Protein AF-A0A7X8UJF7-F1 (afdb_monomer_lite)

Radius of gyration: 15.19 Å; chains: 1; bounding box: 33×31×38 Å

Secondary structure (DSSP, 8-state):
--SSSHHHHHHHHHHT-SSHHHHHHHHHHHHHHHH-GGGS-HHHHHHHHT----TT-TT-SS---GGG-GGGHHHHHHHHHHHHHTT-

Foldseek 3Di:
DP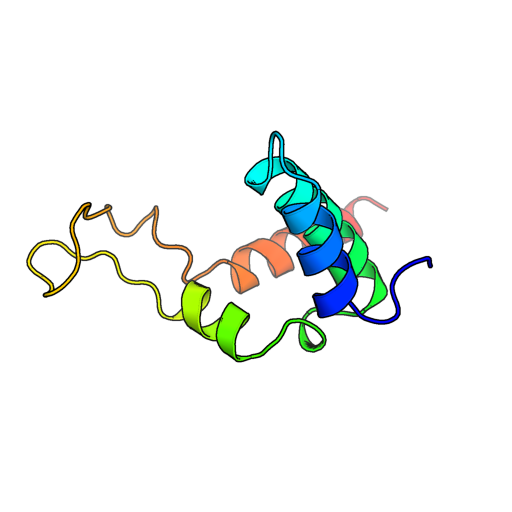APALVRQLVVQQVVDDPNVVSSVVSNVVRCVVHPPVSPPPVVVCVQLVDQLDPPDPPNPDRDPPVPRSNCVVVVVVVVVVVVVVVD

Sequence (88 aa):
LHAPSLEHGVCDTVMRGGDTDTNAAIAGALLGAVHGSDAIPEQWRQAVLSCRPEQGRPGVRRPRPRPFWPVDALLVARVLAELGSMGH

pLDDT: mean 93.42, std 7.96, range [53.19, 97.69]

Structure (mmCIF, N/CA/C/O backbone):
data_AF-A0A7X8UJF7-F1
#
_entry.id   AF-A0A7X8UJF7-F1
#
loop_
_atom_site.group_PDB
_atom_site.id
_atom_site.type_symbol
_atom_site.label_atom_id
_atom_site.label_alt_id
_atom_site.label_comp_id
_atom_site.label_asym_id
_atom_site.label_entity_id
_atom_site.label_seq_id
_atom_site.pdbx_PDB_ins_code
_atom_site.Cartn_x
_atom_site.Cartn_y
_atom_site.Cartn_z
_atom_site.occupancy
_atom_site.B_iso_or_equiv
_atom_site.auth_seq_id
_atom_site.auth_comp_id
_atom_site.auth_asym_id
_atom_site.auth_atom_id
_atom_site.pdbx_PDB_model_num
ATOM 1 N N . LEU A 1 1 ? 14.445 -9.236 -11.785 1.00 53.19 1 LEU A N 1
ATOM 2 C CA . LEU A 1 1 ? 13.536 -8.927 -10.659 1.00 53.19 1 LEU A CA 1
ATOM 3 C C . LEU A 1 1 ? 13.597 -10.113 -9.697 1.00 53.19 1 LEU A C 1
ATOM 5 O O . LEU A 1 1 ? 13.416 -11.225 -10.170 1.00 53.19 1 LEU A O 1
ATOM 9 N N . HIS A 1 2 ? 13.966 -9.926 -8.424 1.00 69.50 2 HIS A N 1
ATOM 10 C CA . HIS A 1 2 ? 14.264 -11.053 -7.514 1.00 69.50 2 HIS A CA 1
ATOM 11 C C . HIS A 1 2 ? 13.028 -11.714 -6.877 1.00 69.50 2 HIS A C 1
ATOM 13 O O . HIS A 1 2 ? 13.154 -12.809 -6.340 1.00 69.50 2 HIS A O 1
ATOM 19 N N . ALA A 1 3 ? 11.848 -11.090 -6.959 1.00 75.94 3 ALA A N 1
ATOM 20 C CA . ALA A 1 3 ? 10.594 -11.656 -6.470 1.00 75.94 3 ALA A CA 1
ATOM 21 C C . ALA A 1 3 ? 9.710 -12.137 -7.643 1.00 75.94 3 ALA A C 1
ATOM 23 O O . ALA A 1 3 ? 9.619 -11.431 -8.650 1.00 75.94 3 ALA A O 1
ATOM 24 N N . PRO A 1 4 ? 9.045 -13.302 -7.527 1.00 84.06 4 PRO A N 1
ATOM 25 C CA . PRO A 1 4 ? 8.180 -13.866 -8.566 1.00 84.06 4 PRO A CA 1
ATOM 26 C C . PRO A 1 4 ? 6.821 -13.156 -8.698 1.00 84.06 4 PRO A C 1
ATOM 28 O O . PRO A 1 4 ? 6.131 -13.344 -9.696 1.00 84.06 4 PRO A O 1
ATOM 31 N N . SER A 1 5 ? 6.423 -12.351 -7.709 1.00 92.56 5 SER A N 1
ATOM 32 C CA . SER A 1 5 ? 5.202 -11.541 -7.730 1.00 92.56 5 SER A CA 1
ATOM 33 C C . SER A 1 5 ? 5.326 -10.331 -6.801 1.00 92.56 5 SER A C 1
ATOM 35 O O . SER A 1 5 ? 6.196 -10.301 -5.922 1.00 92.56 5 SER A O 1
ATOM 37 N N . LEU A 1 6 ? 4.422 -9.357 -6.960 1.00 95.19 6 LEU A N 1
ATOM 38 C CA . LEU A 1 6 ? 4.299 -8.221 -6.044 1.00 95.19 6 LEU A CA 1
ATOM 39 C C . LEU A 1 6 ? 4.055 -8.698 -4.6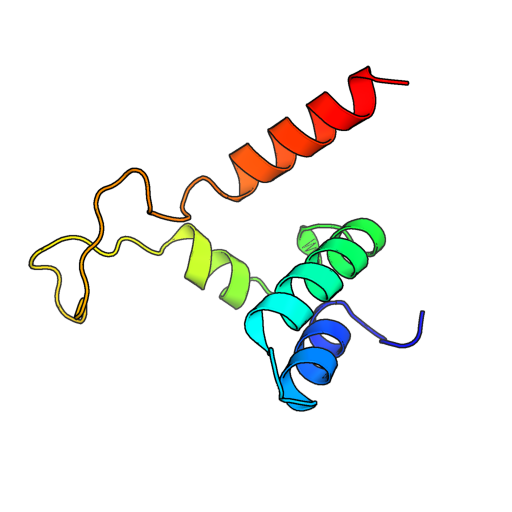09 1.00 95.19 6 LEU A C 1
ATOM 41 O O . LEU A 1 6 ? 4.766 -8.273 -3.702 1.00 95.19 6 LEU A O 1
ATOM 45 N N . GLU A 1 7 ? 3.097 -9.610 -4.414 1.00 96.62 7 GLU A N 1
ATOM 46 C CA . GLU A 1 7 ? 2.771 -10.170 -3.097 1.00 96.62 7 GLU A CA 1
ATOM 47 C C . GLU A 1 7 ? 4.002 -10.792 -2.434 1.00 96.62 7 GLU A C 1
ATOM 49 O O . GLU A 1 7 ? 4.333 -10.438 -1.305 1.00 96.62 7 GLU A O 1
ATOM 54 N N . HIS A 1 8 ? 4.737 -11.644 -3.157 1.00 96.50 8 HIS A N 1
ATOM 55 C CA . HIS A 1 8 ? 5.936 -12.276 -2.614 1.00 96.50 8 HIS A CA 1
ATOM 56 C C . HIS A 1 8 ? 7.007 -11.246 -2.248 1.00 96.50 8 HIS A C 1
ATOM 58 O O . HIS A 1 8 ? 7.605 -11.342 -1.182 1.00 96.50 8 HIS A O 1
ATOM 64 N N . GLY A 1 9 ? 7.244 -10.250 -3.106 1.00 96.25 9 GLY A N 1
ATOM 65 C CA . GLY A 1 9 ? 8.258 -9.229 -2.849 1.00 96.25 9 GLY A CA 1
ATOM 66 C C . GLY A 1 9 ? 7.926 -8.348 -1.643 1.00 96.25 9 GLY A C 1
ATOM 67 O O . GLY A 1 9 ? 8.807 -8.065 -0.830 1.00 96.25 9 GLY A O 1
ATOM 68 N N . VAL A 1 10 ? 6.658 -7.957 -1.483 1.00 96.75 10 VAL A N 1
ATOM 69 C CA . VAL A 1 10 ? 6.207 -7.185 -0.314 1.00 96.75 10 VAL A CA 1
ATOM 70 C C . VAL A 1 10 ? 6.283 -8.037 0.954 1.00 96.75 10 VAL A C 1
ATOM 72 O O . VAL A 1 10 ? 6.818 -7.572 1.960 1.00 96.75 10 VAL A O 1
ATOM 75 N N . CYS A 1 11 ? 5.822 -9.291 0.910 1.00 97.06 11 CYS A N 1
ATOM 76 C CA . CYS A 1 11 ? 5.914 -10.204 2.046 1.00 97.06 11 CYS A CA 1
ATOM 77 C C . CYS A 1 11 ? 7.369 -10.457 2.465 1.00 97.06 11 CYS A C 1
ATOM 79 O O . CYS A 1 11 ? 7.674 -10.294 3.642 1.00 97.06 11 CYS A O 1
ATOM 81 N N . ASP A 1 12 ? 8.277 -10.784 1.537 1.00 97.19 12 ASP A N 1
ATOM 82 C CA . ASP A 1 12 ? 9.706 -10.969 1.848 1.00 97.19 12 ASP A CA 1
ATOM 83 C C . ASP A 1 12 ? 10.302 -9.714 2.497 1.00 97.19 12 ASP A C 1
ATOM 85 O O . ASP A 1 12 ? 10.990 -9.799 3.513 1.00 97.19 12 ASP A O 1
ATOM 89 N N . THR A 1 13 ? 9.969 -8.533 1.965 1.00 96.94 13 THR A N 1
ATOM 90 C CA . THR A 1 13 ? 10.435 -7.250 2.510 1.00 96.94 13 THR A CA 1
ATOM 91 C C . THR A 1 13 ? 9.987 -7.047 3.958 1.00 96.94 13 THR A C 1
ATOM 93 O O . THR A 1 13 ? 10.805 -6.692 4.805 1.00 96.94 13 THR A O 1
ATOM 96 N N . VAL A 1 14 ? 8.712 -7.303 4.266 1.00 97.25 14 VAL A N 1
ATOM 97 C CA . VAL A 1 14 ? 8.176 -7.194 5.635 1.00 97.25 14 VAL A CA 1
ATOM 98 C C . VAL A 1 14 ? 8.832 -8.215 6.566 1.00 97.25 14 VAL A C 1
ATOM 100 O O . VAL A 1 14 ? 9.208 -7.879 7.689 1.00 97.25 14 VAL A O 1
ATOM 103 N N . MET A 1 15 ? 9.010 -9.454 6.101 1.00 97.31 15 MET A N 1
ATOM 104 C CA . MET A 1 15 ? 9.558 -10.548 6.910 1.00 97.31 15 MET A CA 1
ATOM 105 C C . MET A 1 15 ? 11.028 -10.347 7.303 1.00 97.31 15 MET A C 1
ATOM 107 O O . MET A 1 15 ? 11.488 -10.972 8.257 1.00 97.31 15 MET A O 1
ATOM 111 N N . ARG A 1 16 ? 11.758 -9.444 6.635 1.00 96.44 16 ARG A N 1
ATOM 112 C CA . ARG A 1 16 ? 13.124 -9.045 7.025 1.00 96.44 16 ARG A CA 1
ATOM 113 C C . ARG A 1 16 ? 13.178 -8.177 8.286 1.00 96.44 16 ARG A C 1
ATOM 115 O O . ARG A 1 16 ? 14.259 -8.005 8.846 1.00 96.44 16 ARG A O 1
ATOM 122 N N . GLY A 1 17 ? 12.040 -7.671 8.762 1.00 95.06 17 GLY A N 1
ATOM 123 C CA . GLY A 1 17 ? 11.962 -6.881 9.988 1.00 95.06 17 GLY A CA 1
ATOM 124 C C . GLY A 1 17 ? 12.587 -5.485 9.866 1.00 95.06 17 GLY A C 1
ATOM 125 O O . GLY A 1 17 ? 12.777 -4.951 8.773 1.00 95.06 17 GLY A O 1
ATOM 126 N N . GLY A 1 18 ? 12.885 -4.875 11.018 1.00 95.94 18 GLY A N 1
ATOM 127 C CA . GLY A 1 18 ? 13.358 -3.491 11.099 1.00 95.94 18 GLY A CA 1
ATOM 128 C C . GLY A 1 18 ? 12.222 -2.490 10.889 1.00 95.94 18 GLY A C 1
ATOM 129 O O . GLY A 1 18 ? 11.172 -2.605 11.519 1.00 95.94 18 GLY A O 1
ATOM 130 N N . ASP A 1 19 ? 12.435 -1.517 10.004 1.00 96.38 19 ASP A N 1
ATOM 131 C CA . ASP A 1 19 ? 11.455 -0.479 9.662 1.00 96.38 19 ASP A CA 1
ATOM 132 C C . ASP A 1 19 ? 10.459 -0.981 8.601 1.00 96.38 19 ASP A C 1
ATOM 134 O O . ASP A 1 19 ? 10.521 -0.648 7.414 1.00 96.38 19 ASP A O 1
ATOM 138 N N . THR A 1 20 ? 9.616 -1.930 9.014 1.00 96.50 20 THR A N 1
ATOM 139 C CA . THR A 1 20 ? 8.818 -2.758 8.094 1.00 96.50 20 THR A CA 1
ATOM 140 C C . THR A 1 20 ? 7.809 -1.973 7.262 1.00 96.50 20 THR A C 1
ATOM 142 O O . THR A 1 20 ? 7.564 -2.344 6.117 1.00 96.50 20 THR A O 1
ATOM 145 N N . ASP A 1 21 ? 7.224 -0.906 7.802 1.00 95.81 21 ASP A N 1
ATOM 146 C CA . ASP A 1 21 ? 6.245 -0.074 7.105 1.00 95.81 21 ASP A CA 1
ATOM 147 C C . ASP A 1 21 ? 6.913 0.799 6.041 1.00 95.81 21 ASP A C 1
ATOM 149 O O . ASP A 1 21 ? 6.474 0.780 4.890 1.00 95.81 21 ASP A O 1
ATOM 153 N N . THR A 1 22 ? 8.015 1.478 6.374 1.00 96.56 22 THR A N 1
ATOM 154 C CA . THR A 1 22 ? 8.802 2.246 5.397 1.00 96.56 22 THR A CA 1
ATOM 155 C C . THR A 1 22 ? 9.321 1.344 4.277 1.00 96.56 22 THR A C 1
ATOM 157 O O . THR A 1 22 ? 9.140 1.645 3.093 1.00 96.56 22 THR A O 1
ATOM 160 N N . ASN A 1 23 ? 9.915 0.199 4.629 1.00 97.50 23 ASN A N 1
ATOM 161 C CA . ASN A 1 23 ? 10.460 -0.742 3.652 1.00 97.50 23 ASN A CA 1
ATOM 162 C C . ASN A 1 23 ? 9.366 -1.306 2.733 1.00 97.50 23 ASN A C 1
ATOM 164 O O . ASN A 1 23 ? 9.550 -1.348 1.514 1.00 97.50 23 ASN A O 1
ATOM 168 N N . ALA A 1 24 ? 8.214 -1.695 3.287 1.00 96.38 24 ALA A N 1
ATOM 169 C CA . ALA A 1 24 ? 7.088 -2.197 2.504 1.00 96.38 24 ALA A CA 1
ATOM 170 C C . ALA A 1 24 ? 6.472 -1.118 1.604 1.00 96.38 24 ALA A C 1
ATOM 172 O O . ALA A 1 24 ? 6.092 -1.428 0.476 1.00 96.38 24 ALA A O 1
ATOM 173 N N . ALA A 1 25 ? 6.402 0.138 2.057 1.00 96.19 25 ALA A N 1
ATOM 174 C CA . ALA A 1 25 ? 5.906 1.245 1.244 1.00 96.19 25 ALA A CA 1
ATOM 175 C C . ALA A 1 25 ? 6.799 1.484 0.015 1.00 96.19 25 ALA A C 1
ATOM 177 O O . ALA A 1 25 ? 6.294 1.585 -1.105 1.00 96.19 25 ALA A O 1
ATOM 178 N N . ILE A 1 26 ? 8.123 1.506 0.204 1.00 96.88 26 ILE A N 1
ATOM 179 C CA . ILE A 1 26 ? 9.089 1.692 -0.889 1.00 96.88 26 ILE A CA 1
ATOM 180 C C . ILE A 1 26 ? 9.068 0.490 -1.840 1.00 96.88 26 ILE A C 1
ATOM 182 O O . ILE A 1 26 ? 8.905 0.659 -3.050 1.00 96.88 26 ILE A O 1
ATOM 186 N N . ALA A 1 27 ? 9.196 -0.730 -1.310 1.00 96.38 27 ALA A N 1
ATOM 187 C CA . ALA A 1 27 ? 9.183 -1.943 -2.125 1.00 96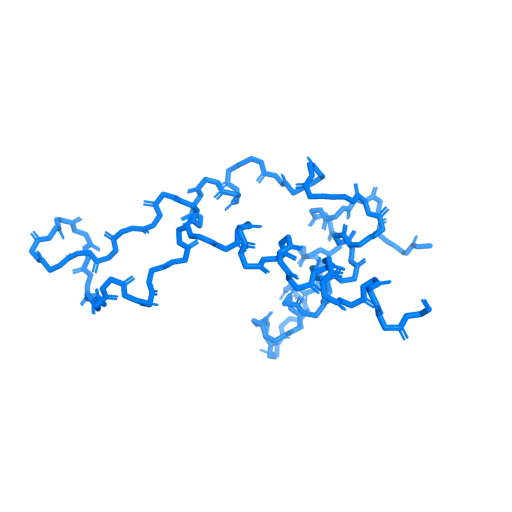.38 27 ALA A CA 1
ATOM 188 C C . ALA A 1 27 ? 7.855 -2.104 -2.878 1.00 96.38 27 ALA A C 1
ATOM 190 O O . ALA A 1 27 ? 7.857 -2.417 -4.066 1.00 96.38 27 ALA A O 1
ATOM 191 N N . GLY A 1 28 ? 6.727 -1.833 -2.218 1.00 96.00 28 GLY A N 1
ATOM 192 C CA . GLY A 1 28 ? 5.394 -1.876 -2.811 1.00 96.00 28 GLY A CA 1
ATOM 193 C C . GLY A 1 28 ? 5.210 -0.862 -3.938 1.00 96.00 28 GLY A C 1
ATOM 194 O O . GLY A 1 28 ? 4.644 -1.217 -4.968 1.00 96.00 28 GLY A O 1
ATOM 195 N N . ALA A 1 29 ? 5.735 0.360 -3.801 1.00 95.12 29 ALA A N 1
ATOM 196 C CA . ALA A 1 29 ? 5.703 1.356 -4.873 1.00 95.12 29 ALA A CA 1
ATOM 197 C C . ALA A 1 29 ? 6.510 0.900 -6.102 1.00 95.12 29 ALA A C 1
ATOM 199 O O . ALA A 1 29 ? 6.010 0.957 -7.226 1.00 95.12 29 ALA A O 1
ATOM 200 N N . LEU A 1 30 ? 7.728 0.388 -5.891 1.00 95.50 30 LEU A N 1
ATOM 201 C CA . LEU A 1 30 ? 8.588 -0.106 -6.972 1.00 95.50 30 LEU A CA 1
ATOM 202 C C . LEU A 1 30 ? 7.986 -1.332 -7.670 1.00 95.50 30 LEU A C 1
ATOM 204 O O . LEU A 1 30 ? 7.905 -1.378 -8.895 1.00 95.50 30 LEU A O 1
ATOM 208 N N . LEU A 1 31 ? 7.530 -2.321 -6.899 1.00 95.75 31 LEU A N 1
ATOM 209 C CA . LEU A 1 31 ? 6.896 -3.525 -7.435 1.00 95.75 31 LEU A CA 1
ATOM 210 C C . LEU A 1 31 ? 5.559 -3.200 -8.111 1.00 95.75 31 LEU A C 1
ATOM 212 O O . LEU A 1 31 ? 5.260 -3.765 -9.158 1.00 95.75 31 LEU A O 1
ATOM 216 N N . GLY A 1 32 ? 4.781 -2.266 -7.563 1.00 94.50 32 GLY A N 1
ATOM 217 C CA . GLY A 1 32 ? 3.536 -1.781 -8.158 1.00 94.50 32 GLY A CA 1
ATOM 218 C C . GLY A 1 32 ? 3.754 -1.074 -9.494 1.00 94.50 32 GLY A C 1
ATOM 219 O O . GLY A 1 32 ? 2.982 -1.293 -10.423 1.00 94.50 32 GLY A O 1
ATOM 220 N N . ALA A 1 33 ? 4.832 -0.298 -9.637 1.00 93.38 33 ALA A N 1
ATOM 221 C CA . ALA A 1 33 ? 5.199 0.312 -10.914 1.00 93.38 33 ALA A CA 1
ATOM 222 C C . ALA A 1 33 ? 5.576 -0.733 -11.982 1.00 93.38 33 ALA A C 1
ATOM 224 O O . ALA A 1 33 ? 5.289 -0.539 -13.159 1.00 93.38 33 ALA A O 1
ATOM 225 N N . VAL A 1 34 ? 6.189 -1.852 -11.577 1.00 94.06 34 VAL A N 1
ATOM 226 C CA . VAL A 1 34 ? 6.595 -2.938 -12.488 1.00 94.06 34 VAL A CA 1
ATOM 227 C C . VAL A 1 34 ? 5.430 -3.861 -12.856 1.00 94.06 34 VAL A C 1
ATOM 229 O O . VAL A 1 34 ? 5.305 -4.259 -14.011 1.00 94.06 34 VAL A O 1
ATOM 232 N N . HIS A 1 35 ? 4.597 -4.234 -11.884 1.00 93.62 35 HIS A N 1
ATOM 233 C CA . HIS A 1 35 ? 3.552 -5.250 -12.055 1.00 93.62 35 HIS A CA 1
ATOM 234 C C . HIS A 1 35 ? 2.148 -4.673 -12.292 1.00 93.62 35 HIS A C 1
ATOM 236 O O . HIS A 1 35 ? 1.241 -5.419 -12.655 1.00 93.62 35 HIS A O 1
ATOM 242 N N . GLY A 1 36 ? 1.961 -3.367 -12.097 1.00 92.75 36 GLY A N 1
ATOM 243 C CA . GLY A 1 36 ? 0.655 -2.714 -12.121 1.00 92.75 36 GLY A CA 1
ATOM 244 C C . GLY A 1 36 ? -0.128 -2.882 -10.814 1.00 92.75 36 G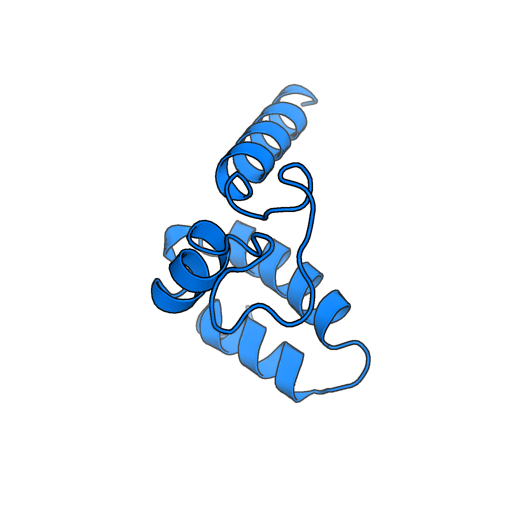LY A C 1
ATOM 245 O O . GLY A 1 36 ? 0.124 -3.775 -10.002 1.00 92.75 36 GLY A O 1
ATOM 246 N N . SER A 1 37 ? -1.120 -2.013 -10.605 1.00 91.88 37 SER A N 1
ATOM 247 C CA . SER A 1 37 ? -1.965 -2.005 -9.399 1.00 91.88 37 SER A CA 1
ATOM 248 C C . SER A 1 37 ? -2.887 -3.224 -9.281 1.00 91.88 37 SER A C 1
ATOM 250 O O . SER A 1 37 ? -3.312 -3.561 -8.175 1.00 91.88 37 SER A O 1
ATOM 252 N N . ASP A 1 38 ? -3.184 -3.899 -10.392 1.00 94.38 38 ASP A N 1
ATOM 253 C CA . ASP A 1 38 ? -3.983 -5.130 -10.416 1.00 94.38 38 ASP A CA 1
ATOM 254 C C . ASP A 1 38 ? -3.223 -6.364 -9.922 1.00 94.38 38 ASP A C 1
ATOM 256 O O . ASP A 1 38 ? -3.846 -7.363 -9.575 1.00 94.38 38 ASP A O 1
ATOM 260 N N . ALA A 1 39 ? -1.894 -6.283 -9.805 1.00 95.81 39 ALA A N 1
ATOM 261 C CA . ALA A 1 39 ? -1.087 -7.329 -9.182 1.00 95.81 39 ALA A CA 1
ATOM 262 C C . ALA A 1 39 ? -1.125 -7.292 -7.643 1.00 95.81 39 ALA A C 1
ATOM 264 O O . ALA A 1 39 ? -0.610 -8.205 -6.996 1.00 95.81 39 ALA A O 1
ATOM 265 N N . ILE A 1 40 ? -1.698 -6.241 -7.042 1.00 96.44 40 ILE A N 1
ATOM 266 C CA . ILE A 1 40 ? -1.895 -6.165 -5.592 1.00 96.44 40 ILE A CA 1
ATOM 267 C C . ILE A 1 40 ? -3.044 -7.110 -5.215 1.00 96.44 40 ILE A C 1
ATOM 269 O O . ILE A 1 40 ? -4.136 -6.958 -5.768 1.00 96.44 40 ILE A O 1
ATOM 273 N N . PRO A 1 41 ? -2.851 -8.032 -4.251 1.00 97.31 41 PRO A N 1
ATOM 274 C CA . PRO A 1 41 ? -3.910 -8.932 -3.819 1.00 97.31 41 PRO A CA 1
ATOM 275 C C . PRO A 1 41 ? -5.187 -8.183 -3.433 1.00 97.31 41 PRO A C 1
ATOM 277 O O . PRO A 1 41 ? -5.153 -7.193 -2.692 1.00 97.31 41 PRO A O 1
ATOM 280 N N . GLU A 1 42 ? -6.330 -8.666 -3.918 1.00 96.81 42 GLU A N 1
ATOM 281 C CA . GLU A 1 42 ? -7.614 -7.979 -3.763 1.00 96.81 42 GLU A CA 1
ATOM 282 C C . GLU A 1 42 ? -7.959 -7.731 -2.293 1.00 96.81 42 GLU A C 1
ATOM 284 O O . GLU A 1 42 ? -8.398 -6.644 -1.923 1.00 96.81 42 GLU A O 1
ATOM 289 N N . GLN A 1 43 ? -7.668 -8.700 -1.427 1.00 97.69 43 GLN A N 1
ATOM 290 C CA . GLN A 1 43 ? -7.875 -8.575 0.009 1.00 97.69 43 GLN A CA 1
ATOM 291 C C . GLN A 1 43 ? -7.084 -7.409 0.628 1.00 97.69 43 GLN A C 1
ATOM 293 O O . GLN A 1 43 ? -7.573 -6.775 1.562 1.00 97.69 43 GLN A O 1
ATOM 298 N N . TRP A 1 44 ? -5.897 -7.079 0.104 1.00 97.00 44 TRP A N 1
ATOM 299 C CA . TRP A 1 44 ? -5.107 -5.936 0.576 1.00 97.00 44 TRP A CA 1
ATOM 300 C C . TRP A 1 44 ? -5.713 -4.622 0.093 1.00 97.00 44 TRP A C 1
ATOM 302 O O . TRP A 1 44 ? -5.878 -3.694 0.888 1.00 97.00 44 TRP A O 1
ATOM 312 N N . ARG A 1 45 ? -6.112 -4.557 -1.186 1.00 95.88 45 ARG A N 1
ATOM 313 C CA . ARG A 1 45 ? -6.799 -3.381 -1.743 1.00 95.88 45 ARG A CA 1
ATOM 314 C C . ARG A 1 45 ? -8.075 -3.088 -0.964 1.00 95.88 45 ARG A C 1
ATOM 316 O O . ARG A 1 45 ? -8.269 -1.962 -0.517 1.00 95.88 45 ARG A O 1
ATOM 323 N N . GLN A 1 46 ? -8.899 -4.103 -0.717 1.00 96.81 46 GLN A N 1
ATOM 324 C CA . GLN A 1 46 ? 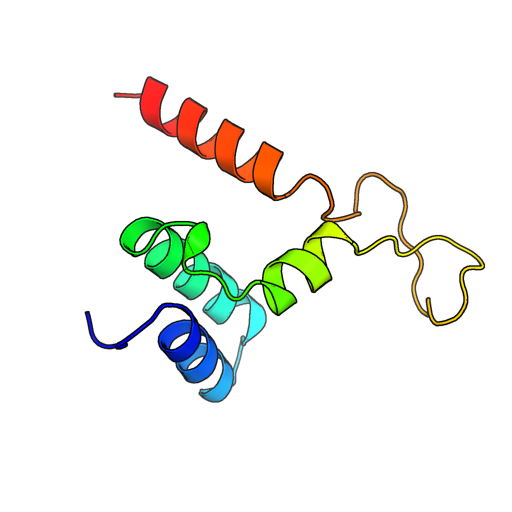-10.141 -3.951 0.037 1.00 96.81 46 GLN A CA 1
ATOM 325 C C . GLN A 1 46 ? -9.899 -3.551 1.490 1.00 96.81 46 GLN A C 1
ATOM 327 O O . GLN A 1 46 ? -10.605 -2.677 1.993 1.00 96.81 46 GLN A O 1
ATOM 332 N N . ALA A 1 47 ? -8.887 -4.109 2.162 1.00 96.06 47 ALA A N 1
ATOM 333 C CA . ALA A 1 47 ? -8.554 -3.719 3.532 1.00 96.06 47 ALA A CA 1
ATOM 334 C C . ALA A 1 47 ? -8.260 -2.213 3.654 1.00 96.06 47 ALA A C 1
ATOM 336 O O . ALA A 1 47 ? -8.694 -1.575 4.614 1.00 96.06 47 ALA A O 1
ATOM 337 N N . VAL A 1 48 ? -7.583 -1.628 2.661 1.00 95.75 48 VAL A N 1
ATOM 338 C CA . VAL A 1 48 ? -7.292 -0.189 2.615 1.00 95.75 48 VAL A CA 1
ATOM 339 C C . VAL A 1 48 ? -8.521 0.605 2.164 1.00 95.75 48 VAL A C 1
ATOM 341 O O . VAL A 1 48 ? -9.005 1.475 2.889 1.00 95.75 48 VAL A O 1
ATOM 344 N N . LEU A 1 49 ? -9.088 0.281 1.002 1.00 96.50 49 LEU A N 1
ATOM 345 C CA . LEU A 1 49 ? -10.133 1.083 0.356 1.00 96.50 49 LEU A CA 1
ATOM 346 C C . LEU A 1 49 ? -11.479 1.049 1.087 1.00 96.50 49 LEU A C 1
ATOM 348 O O . LEU A 1 49 ? -12.281 1.974 0.934 1.00 96.50 49 LEU A O 1
ATOM 352 N N . SER A 1 50 ? -11.720 0.044 1.934 1.00 95.88 50 SER A N 1
ATOM 353 C CA . SER A 1 50 ? -12.898 -0.040 2.811 1.00 95.88 50 SER A CA 1
ATOM 354 C C . SER A 1 50 ? -12.658 0.499 4.229 1.00 95.88 50 SER A C 1
ATOM 356 O O . SER A 1 50 ? -13.601 0.604 5.017 1.00 95.88 50 SER A O 1
ATOM 358 N N . CYS A 1 51 ? -11.427 0.903 4.565 1.00 95.94 51 CYS A N 1
ATOM 359 C CA . CYS A 1 51 ? -11.091 1.392 5.897 1.00 95.94 51 CYS A CA 1
ATOM 360 C C . CYS A 1 51 ? -11.808 2.720 6.189 1.00 95.94 51 CYS A C 1
ATOM 362 O O . CYS A 1 51 ? -11.608 3.727 5.508 1.00 95.94 51 CYS A O 1
ATOM 364 N N . ARG A 1 52 ? -12.692 2.714 7.191 1.00 95.94 52 ARG A N 1
ATOM 365 C CA . ARG A 1 52 ? -13.447 3.883 7.674 1.00 95.94 52 ARG A CA 1
ATOM 366 C C . ARG A 1 52 ? -13.373 3.902 9.207 1.00 95.94 52 ARG A C 1
ATOM 368 O O . ARG A 1 52 ? -14.284 3.382 9.859 1.00 95.94 52 ARG A O 1
ATOM 375 N N . PRO A 1 53 ? -12.277 4.412 9.803 1.00 96.12 53 PRO A N 1
ATOM 376 C CA . PRO A 1 53 ? -12.080 4.455 11.254 1.00 96.12 53 PRO A CA 1
ATOM 377 C C . PRO A 1 53 ? -12.926 5.572 11.888 1.00 96.12 53 PRO A C 1
ATOM 379 O O . PRO A 1 53 ? -12.414 6.553 12.428 1.00 96.12 53 PRO A O 1
ATOM 382 N N . GLU A 1 54 ? -14.241 5.426 11.781 1.00 97.19 54 GLU A N 1
ATOM 383 C CA . GLU A 1 54 ? -15.246 6.358 12.276 1.00 97.19 54 GLU A CA 1
ATOM 384 C C . GLU A 1 54 ? -15.430 6.244 13.794 1.00 97.19 54 GLU A C 1
ATOM 386 O O . GLU A 1 54 ? -15.354 5.157 14.375 1.00 97.19 54 GLU A O 1
ATOM 391 N N . GLN A 1 55 ? -15.672 7.379 14.451 1.00 96.44 55 GLN A N 1
ATOM 392 C CA . GLN A 1 55 ? -15.930 7.419 15.887 1.00 96.44 55 GLN A CA 1
ATOM 393 C C . GLN A 1 55 ? -17.219 6.662 16.230 1.00 96.44 55 GLN A C 1
ATOM 395 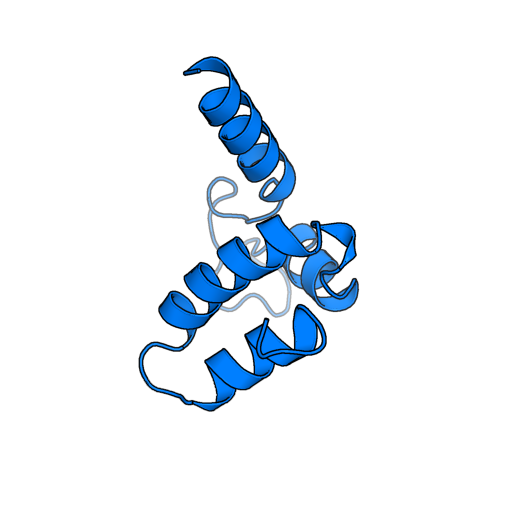O O . GLN A 1 55 ? -18.247 6.848 15.591 1.00 96.44 55 GLN A O 1
ATOM 400 N N . GLY A 1 56 ? -17.163 5.809 17.257 1.00 94.38 56 GLY A N 1
ATOM 401 C CA . GLY A 1 56 ? -18.315 5.025 17.718 1.00 94.38 56 GLY A CA 1
ATOM 402 C C . GLY A 1 56 ? -18.583 3.739 16.928 1.00 94.38 56 GLY A C 1
ATOM 403 O O . GLY A 1 56 ? -19.409 2.936 17.355 1.00 94.38 56 GLY A O 1
ATOM 404 N N . ARG A 1 57 ? -17.867 3.482 15.824 1.00 94.50 57 ARG A N 1
ATOM 405 C CA . ARG A 1 57 ? -17.998 2.228 15.074 1.00 94.50 57 ARG A CA 1
ATOM 406 C C . ARG A 1 57 ? -17.394 1.048 15.863 1.00 94.50 57 ARG A C 1
ATOM 408 O O . ARG A 1 57 ? -16.248 1.151 16.314 1.00 94.50 57 ARG A O 1
ATOM 415 N N . PRO A 1 58 ? -18.100 -0.095 16.003 1.00 94.62 58 PRO A N 1
ATOM 416 C CA . PRO A 1 58 ? -17.562 -1.275 16.680 1.00 94.62 58 PRO A CA 1
ATOM 417 C C . PRO A 1 58 ? -16.213 -1.719 16.095 1.00 94.62 58 PRO A C 1
ATOM 419 O O . PRO A 1 58 ? -16.045 -1.782 14.878 1.00 94.62 58 PRO A O 1
ATOM 422 N N . GLY A 1 59 ? -15.241 -2.008 16.964 1.00 91.81 59 GLY A N 1
ATOM 423 C CA . GLY A 1 59 ? -13.886 -2.419 16.572 1.00 91.81 59 GLY A CA 1
ATOM 424 C C . GLY A 1 59 ? -12.904 -1.274 16.279 1.00 91.81 59 GLY A C 1
ATOM 425 O O . GLY A 1 59 ? -11.699 -1.521 16.187 1.00 91.81 59 GLY A O 1
ATOM 426 N N . VAL A 1 60 ? -13.357 -0.016 16.205 1.00 95.69 60 VAL A N 1
ATOM 427 C CA . VAL A 1 60 ? -12.471 1.143 16.007 1.00 95.69 60 VAL A CA 1
ATOM 428 C C . VAL A 1 60 ? -11.901 1.611 17.348 1.00 95.69 60 VAL A C 1
ATOM 430 O O . VAL A 1 60 ? -12.550 2.319 18.110 1.00 95.69 60 VAL A O 1
ATOM 433 N N . ARG A 1 61 ? -10.645 1.242 17.634 1.00 95.00 61 ARG A N 1
ATOM 434 C CA . ARG A 1 61 ? -9.932 1.686 18.852 1.00 95.00 61 ARG A CA 1
ATOM 435 C C . ARG A 1 61 ? -9.378 3.111 18.763 1.00 95.00 61 ARG A C 1
ATOM 437 O O . ARG A 1 61 ? -9.196 3.762 19.784 1.00 95.00 61 ARG A O 1
ATOM 444 N N . ARG A 1 62 ? -9.041 3.573 17.556 1.00 95.06 62 ARG A N 1
ATOM 445 C CA . ARG A 1 62 ? -8.411 4.879 17.301 1.00 95.06 62 ARG A CA 1
ATOM 446 C C . ARG A 1 62 ? -9.099 5.555 16.115 1.00 95.06 62 ARG A C 1
ATOM 448 O O . ARG A 1 62 ? -8.643 5.374 14.985 1.00 95.06 62 ARG A O 1
ATOM 455 N N . PRO A 1 63 ? -10.208 6.278 16.340 1.00 97.12 63 PRO A N 1
ATOM 456 C CA . PRO A 1 63 ? -10.908 6.947 15.257 1.00 97.12 63 PRO A CA 1
ATOM 457 C C . PRO A 1 63 ? -10.032 8.033 14.630 1.00 97.12 63 PRO A C 1
ATOM 459 O O . PRO A 1 63 ? -9.174 8.627 15.291 1.00 97.12 63 PRO A O 1
ATOM 462 N N . ARG A 1 64 ? -10.249 8.296 13.342 1.00 96.81 64 ARG A N 1
ATOM 463 C CA . ARG A 1 64 ? -9.571 9.367 12.605 1.00 96.81 64 ARG A CA 1
ATOM 464 C C . ARG A 1 64 ? -10.594 10.260 11.907 1.00 96.81 64 ARG A C 1
ATOM 466 O O . ARG A 1 64 ? -11.612 9.749 11.446 1.00 96.81 64 ARG A O 1
ATOM 473 N N . PRO A 1 65 ? -10.334 11.572 11.787 1.00 96.38 65 PRO A N 1
ATOM 474 C CA . PRO A 1 65 ? -11.104 12.435 10.897 1.00 96.38 65 PRO A CA 1
ATOM 475 C C . PRO A 1 65 ? -11.070 11.928 9.448 1.00 96.38 65 PRO A C 1
ATOM 477 O O . PRO A 1 65 ? -10.070 11.352 9.019 1.00 96.38 65 PRO A O 1
ATOM 480 N N . ARG A 1 66 ? -12.142 12.193 8.689 1.00 95.69 66 ARG A N 1
ATOM 481 C CA . ARG A 1 66 ? -12.309 11.755 7.288 1.00 95.69 66 ARG A CA 1
ATOM 482 C C . ARG A 1 66 ? -11.112 12.048 6.364 1.00 95.69 66 ARG A C 1
ATOM 484 O O . ARG A 1 66 ? -10.800 11.162 5.578 1.00 95.69 66 ARG A O 1
ATOM 491 N N . PRO A 1 67 ? -10.411 13.200 6.459 1.00 95.31 67 PRO A N 1
ATOM 492 C CA . PRO A 1 67 ? -9.232 13.472 5.625 1.00 95.31 67 PRO A CA 1
ATOM 493 C C . PRO A 1 67 ? -8.058 12.499 5.801 1.00 95.31 67 PRO A C 1
ATOM 495 O O . PRO A 1 67 ? -7.157 12.488 4.977 1.00 95.31 67 PRO A O 1
ATOM 498 N N . PHE A 1 68 ? -8.037 11.704 6.874 1.00 94.44 68 PHE A N 1
ATOM 499 C CA . PHE A 1 68 ? -6.988 10.710 7.125 1.00 94.44 68 PHE A CA 1
ATOM 500 C C . PHE A 1 68 ? -7.428 9.282 6.783 1.00 94.44 68 PHE A C 1
ATOM 502 O O . PHE A 1 68 ? -6.765 8.322 7.177 1.00 94.44 68 PHE A O 1
ATOM 509 N N . TRP A 1 69 ? -8.585 9.106 6.146 1.00 96.75 69 TRP A N 1
ATOM 510 C CA . TRP A 1 69 ? -9.043 7.784 5.739 1.00 96.75 69 TRP A CA 1
ATOM 511 C C . TRP A 1 69 ? -8.428 7.437 4.378 1.00 96.75 69 TRP A C 1
ATOM 513 O O . TRP A 1 69 ? -8.479 8.270 3.484 1.00 96.75 69 TRP A O 1
ATOM 523 N N . PRO A 1 70 ? -7.909 6.219 4.164 1.00 96.25 70 PRO A N 1
ATOM 524 C CA . PRO A 1 70 ? -7.119 5.889 2.970 1.00 96.25 70 PRO A CA 1
ATOM 525 C C . PRO A 1 70 ? -7.984 5.487 1.758 1.00 96.25 70 PRO A C 1
ATOM 527 O O . PRO A 1 70 ? -7.621 4.642 0.944 1.00 96.25 70 PRO A O 1
ATOM 530 N N . VAL A 1 71 ? -9.191 6.030 1.676 1.00 97.12 71 VAL A N 1
ATOM 531 C CA . VAL A 1 71 ? -10.287 5.525 0.828 1.00 97.12 71 VAL A CA 1
ATOM 532 C C . VAL A 1 71 ? -10.145 5.957 -0.623 1.00 97.12 71 VAL A C 1
ATOM 534 O O . VAL A 1 71 ? -10.685 5.339 -1.533 1.00 97.12 71 VAL A O 1
ATOM 537 N N . ASP A 1 72 ? -9.415 7.044 -0.799 1.00 95.62 72 ASP A N 1
ATOM 538 C CA . ASP A 1 72 ? -9.073 7.757 -2.014 1.00 95.62 72 ASP A CA 1
ATOM 539 C C . ASP A 1 72 ? -7.625 7.478 -2.443 1.00 95.62 72 ASP A C 1
ATOM 541 O O . ASP A 1 72 ? -7.136 8.100 -3.382 1.00 95.62 72 ASP A O 1
ATOM 545 N N . ALA A 1 73 ? -6.944 6.505 -1.824 1.00 94.38 73 ALA A N 1
ATOM 546 C CA . ALA A 1 73 ? -5.548 6.179 -2.121 1.00 94.38 73 ALA A CA 1
ATOM 547 C C . ALA A 1 73 ? -5.288 5.934 -3.620 1.00 94.38 73 ALA A C 1
ATOM 549 O O . ALA A 1 73 ? -4.281 6.398 -4.151 1.00 94.38 73 ALA A O 1
ATOM 550 N N . LEU A 1 74 ? -6.209 5.266 -4.329 1.00 94.12 74 LEU A N 1
ATOM 551 C CA . LEU A 1 74 ? -6.089 5.056 -5.779 1.00 94.12 74 LEU A CA 1
ATOM 552 C C . LEU A 1 74 ? -6.262 6.346 -6.590 1.00 94.12 74 LEU A C 1
ATOM 554 O O . LEU A 1 74 ? -5.592 6.516 -7.607 1.00 94.12 74 LEU A O 1
ATOM 558 N N . LEU A 1 75 ? -7.132 7.259 -6.147 1.00 95.50 75 LEU A N 1
ATOM 559 C CA . LEU A 1 75 ? -7.284 8.570 -6.780 1.00 95.50 75 LEU A CA 1
ATOM 560 C C . LEU A 1 75 ? -5.994 9.377 -6.619 1.00 95.50 75 LEU A C 1
ATOM 562 O O . LEU A 1 75 ? -5.476 9.895 -7.604 1.00 95.50 75 LEU A O 1
ATOM 566 N N . VAL A 1 76 ? -5.452 9.428 -5.400 1.00 94.25 76 VAL A N 1
ATOM 567 C CA . VAL A 1 76 ? -4.186 10.111 -5.102 1.00 94.25 76 VAL A CA 1
ATOM 568 C C . VAL A 1 76 ? -3.047 9.525 -5.940 1.00 94.25 76 VAL A C 1
ATOM 570 O O . VAL A 1 76 ? -2.328 10.275 -6.594 1.00 94.25 76 VAL A O 1
ATOM 573 N N . ALA A 1 77 ? -2.917 8.195 -5.988 1.00 93.81 77 ALA A N 1
ATOM 574 C CA . ALA A 1 77 ? -1.888 7.521 -6.778 1.00 93.81 77 ALA A CA 1
ATOM 575 C C . ALA A 1 77 ? -1.989 7.852 -8.275 1.00 93.81 77 ALA A C 1
ATOM 577 O O . ALA A 1 77 ? -0.981 8.168 -8.906 1.00 93.81 77 ALA A O 1
ATOM 578 N N . ARG A 1 78 ? -3.205 7.835 -8.834 1.00 94.75 78 ARG A N 1
ATOM 579 C CA . ARG A 1 78 ? -3.449 8.190 -10.235 1.00 94.75 78 ARG A CA 1
ATOM 580 C C . ARG A 1 78 ? -3.051 9.635 -10.532 1.00 94.75 78 ARG A C 1
ATOM 582 O O . ARG A 1 78 ? -2.315 9.872 -11.482 1.00 94.75 78 ARG A O 1
ATOM 589 N N . VAL A 1 79 ? -3.511 10.582 -9.714 1.00 96.56 79 VAL A N 1
ATOM 590 C CA . VAL A 1 79 ? -3.210 12.010 -9.894 1.00 96.56 79 VAL A CA 1
ATOM 591 C C . VAL A 1 79 ? -1.703 12.261 -9.817 1.00 96.56 79 VAL A C 1
ATOM 593 O O . VAL A 1 79 ? -1.163 12.992 -10.641 1.00 96.56 79 VAL A O 1
ATOM 596 N N . LEU A 1 80 ? -0.999 11.625 -8.876 1.00 93.38 80 LEU A N 1
ATOM 597 C CA . LEU A 1 80 ? 0.459 11.741 -8.765 1.00 93.38 80 LEU A CA 1
ATOM 598 C C . LEU A 1 80 ? 1.184 11.183 -9.997 1.00 93.38 80 LEU A C 1
ATOM 600 O O . LEU A 1 80 ? 2.125 11.810 -10.480 1.00 93.38 80 LEU A O 1
ATOM 604 N N . ALA A 1 81 ? 0.740 10.039 -10.526 1.00 92.00 81 ALA A N 1
ATOM 605 C CA . ALA A 1 81 ? 1.316 9.451 -11.735 1.00 92.00 81 ALA A CA 1
ATOM 606 C C . ALA A 1 81 ? 1.092 10.337 -12.976 1.00 92.00 81 ALA A C 1
ATOM 608 O O . ALA A 1 81 ? 2.009 10.527 -13.778 1.00 92.00 81 ALA A O 1
ATOM 609 N N . GLU A 1 82 ? -0.102 10.921 -13.113 1.00 95.12 82 GLU A N 1
ATOM 610 C CA . GLU A 1 82 ? -0.432 11.865 -14.189 1.00 95.12 82 GLU A CA 1
ATOM 611 C C . GLU A 1 82 ? 0.414 13.145 -14.084 1.00 95.12 82 GLU A C 1
ATOM 613 O O . GLU A 1 82 ? 1.024 13.559 -15.069 1.00 95.12 82 GLU A O 1
ATOM 618 N N . LEU A 1 83 ? 0.536 13.730 -12.885 1.00 95.12 83 LEU A N 1
ATOM 619 C CA . LEU A 1 83 ? 1.380 14.906 -12.637 1.00 95.12 83 LEU A CA 1
ATOM 620 C C . LEU A 1 83 ? 2.859 14.646 -12.942 1.00 95.12 83 LEU A C 1
ATOM 622 O O . LEU A 1 83 ? 3.512 15.500 -13.535 1.00 95.12 83 LEU A O 1
ATOM 626 N N . GLY A 1 84 ? 3.378 13.470 -12.579 1.00 90.44 84 GLY A N 1
ATOM 627 C CA . GLY A 1 84 ? 4.755 13.079 -12.890 1.00 90.44 84 GLY A CA 1
ATOM 628 C C . GLY A 1 84 ? 5.005 12.892 -14.389 1.00 90.44 84 GLY A C 1
ATOM 629 O O . GLY A 1 84 ? 6.103 13.161 -14.865 1.00 90.44 84 GLY A O 1
ATOM 630 N N . SER A 1 85 ? 3.979 12.495 -15.144 1.00 90.62 85 SER A N 1
ATOM 631 C CA . SER A 1 85 ? 4.078 12.283 -16.594 1.00 90.62 85 SER A CA 1
ATOM 632 C C . SER A 1 85 ? 4.020 13.586 -17.401 1.00 90.62 85 SER A C 1
ATOM 634 O O . SER A 1 85 ? 4.520 13.624 -18.518 1.00 90.62 85 SER A O 1
ATOM 636 N N . MET A 1 86 ? 3.435 14.658 -16.851 1.00 83.81 86 MET A N 1
ATOM 637 C CA . MET A 1 86 ? 3.354 15.979 -17.501 1.00 83.81 86 MET A CA 1
ATOM 638 C C . MET A 1 86 ? 4.652 16.802 -17.413 1.00 83.81 86 MET A C 1
ATOM 640 O O . MET A 1 86 ? 4.754 17.845 -18.053 1.00 83.81 86 MET A O 1
ATOM 644 N N . GLY A 1 87 ? 5.621 16.374 -16.600 1.00 65.88 87 GLY A N 1
ATOM 645 C CA . GLY A 1 87 ? 6.915 17.045 -16.432 1.00 65.88 87 GLY A CA 1
ATOM 646 C C . GLY A 1 87 ? 8.006 16.611 -17.420 1.00 65.88 87 GLY A C 1
ATOM 647 O O . GLY A 1 87 ? 9.158 17.000 -17.223 1.00 65.88 87 GLY A O 1
ATOM 648 N N . HIS A 1 88 ? 7.667 15.799 -18.428 1.00 53.47 88 HIS A N 1
ATOM 649 C CA . HIS A 1 88 ? 8.574 15.272 -19.454 1.00 53.47 88 HIS A CA 1
ATOM 650 C C . HIS A 1 88 ? 8.265 15.830 -20.843 1.00 53.47 88 HIS A C 1
ATOM 652 O O . HIS A 1 88 ? 7.068 15.898 -21.202 1.00 53.47 88 HIS A O 1
#